Protein AF-A0AB33CUL5-F1 (afdb_monomer_lite)

pLDDT: mean 76.18, std 16.57, range [41.09, 94.81]

Structure (mmCIF, N/CA/C/O backbone):
data_AF-A0AB33CUL5-F1
#
_entry.id   AF-A0AB33CUL5-F1
#
loop_
_atom_site.group_PDB
_atom_site.id
_atom_site.type_symbol
_atom_site.label_atom_id
_atom_site.label_alt_id
_atom_site.label_comp_id
_atom_site.label_asym_id
_atom_site.label_entity_id
_atom_site.label_seq_id
_atom_site.pdbx_PDB_ins_code
_atom_site.Cartn_x
_atom_site.Cartn_y
_atom_site.Cartn_z
_atom_site.occupancy
_atom_site.B_iso_or_equiv
_atom_site.auth_seq_id
_atom_site.auth_comp_id
_atom_site.auth_asym_id
_atom_site.auth_atom_id
_atom_site.pdbx_PDB_model_num
ATOM 1 N N . MET A 1 1 ? -12.198 3.016 -1.868 1.00 72.50 1 MET A N 1
ATOM 2 C CA . MET A 1 1 ? -11.161 2.314 -1.079 1.00 72.50 1 MET A CA 1
ATOM 3 C C . MET A 1 1 ? -10.834 3.145 0.161 1.00 72.50 1 MET A C 1
ATOM 5 O O . MET A 1 1 ? -10.659 4.347 0.011 1.00 72.50 1 MET A O 1
ATOM 9 N N . LEU A 1 2 ? -10.770 2.543 1.357 1.00 78.44 2 LEU A N 1
ATOM 10 C CA . LEU A 1 2 ? -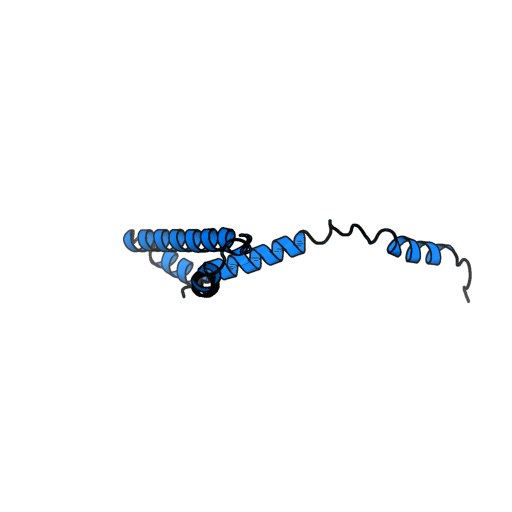10.598 3.282 2.622 1.00 78.44 2 LEU A CA 1
ATOM 11 C C . LEU A 1 2 ? -9.272 4.061 2.673 1.00 78.44 2 LEU A C 1
ATOM 13 O O . LEU A 1 2 ? -8.193 3.522 2.400 1.00 78.44 2 LEU A O 1
ATOM 17 N N . THR A 1 3 ? -9.340 5.322 3.065 1.00 82.25 3 THR A N 1
ATOM 18 C CA . THR A 1 3 ? -8.202 6.214 3.294 1.00 82.25 3 THR A CA 1
ATOM 19 C C . THR A 1 3 ? -7.532 5.940 4.645 1.00 82.25 3 THR A C 1
ATOM 21 O O . THR A 1 3 ? -8.070 5.254 5.514 1.00 82.25 3 THR A O 1
ATOM 24 N N . TYR A 1 4 ? -6.334 6.496 4.851 1.00 80.81 4 TYR A N 1
ATOM 25 C CA . TYR A 1 4 ? -5.639 6.411 6.143 1.00 80.81 4 TYR A CA 1
ATOM 26 C C . TYR A 1 4 ? -6.441 7.055 7.287 1.00 80.81 4 TYR A C 1
ATOM 28 O O . TYR A 1 4 ? -6.467 6.528 8.397 1.00 80.81 4 TYR A O 1
ATOM 36 N N . ARG A 1 5 ? -7.123 8.177 7.013 1.00 84.25 5 ARG A N 1
ATOM 37 C CA . ARG A 1 5 ? -7.931 8.890 8.014 1.00 84.25 5 ARG A CA 1
ATOM 38 C C . ARG A 1 5 ? -9.118 8.048 8.475 1.00 84.25 5 ARG A C 1
ATOM 40 O O . ARG A 1 5 ? -9.356 7.951 9.673 1.00 84.25 5 ARG A O 1
ATOM 47 N N . GLU A 1 6 ? -9.801 7.397 7.538 1.00 86.38 6 GLU A N 1
ATOM 48 C CA . GLU A 1 6 ? -10.932 6.514 7.842 1.00 86.38 6 GLU A CA 1
ATOM 49 C C . GLU A 1 6 ? -10.490 5.286 8.645 1.00 86.38 6 GLU A C 1
ATOM 51 O O . GLU A 1 6 ? -11.118 4.957 9.647 1.00 86.38 6 GLU A O 1
ATOM 56 N N . LEU A 1 7 ? -9.364 4.652 8.288 1.00 86.94 7 LEU A N 1
ATOM 57 C CA . LEU A 1 7 ? -8.825 3.529 9.068 1.00 86.94 7 LEU A CA 1
ATOM 58 C C . LEU A 1 7 ? -8.461 3.932 10.499 1.00 86.94 7 LEU A C 1
ATOM 60 O O . LEU A 1 7 ? -8.731 3.179 11.434 1.00 86.94 7 LEU A O 1
ATOM 64 N N . LYS A 1 8 ? -7.877 5.122 10.681 1.00 88.00 8 LYS A N 1
ATOM 65 C CA . LYS A 1 8 ? -7.546 5.645 12.010 1.00 88.00 8 LYS A CA 1
ATOM 66 C C . LYS A 1 8 ? -8.807 5.894 12.842 1.00 88.00 8 LYS A C 1
ATOM 68 O O . LYS A 1 8 ? -8.841 5.500 14.003 1.00 88.00 8 LYS A O 1
ATOM 73 N N . ALA A 1 9 ? -9.847 6.476 12.247 1.00 91.56 9 ALA A N 1
ATOM 74 C CA . ALA A 1 9 ? -11.123 6.691 12.926 1.00 91.56 9 ALA A CA 1
ATOM 75 C C . ALA A 1 9 ? -11.774 5.362 13.360 1.00 91.56 9 ALA A C 1
ATOM 77 O O . ALA A 1 9 ? -12.215 5.235 14.502 1.00 91.56 9 ALA A O 1
ATOM 78 N N . ILE A 1 10 ? -11.758 4.340 12.493 1.00 90.31 10 ILE A N 1
ATOM 79 C CA . ILE A 1 10 ? -12.259 2.993 12.822 1.00 90.31 10 ILE A CA 1
ATOM 80 C C . ILE A 1 10 ? -11.446 2.382 13.968 1.00 90.31 10 ILE A C 1
ATOM 82 O O . ILE A 1 10 ? -12.031 1.850 14.913 1.00 90.31 10 ILE A O 1
ATOM 86 N N . GLN A 1 11 ? -10.115 2.483 13.911 1.00 90.75 11 GLN A N 1
ATOM 87 C CA . GLN A 1 11 ? -9.228 1.995 14.965 1.00 90.75 11 GLN A CA 1
ATOM 88 C C . GLN A 1 11 ? -9.539 2.655 16.311 1.00 90.75 11 GLN A C 1
ATOM 90 O O . GLN A 1 11 ? -9.602 1.971 17.328 1.00 90.75 11 GLN A O 1
ATOM 95 N N . GLU A 1 12 ? -9.729 3.974 16.331 1.00 92.19 12 GLU A N 1
ATOM 96 C CA . GLU A 1 12 ? -10.006 4.741 17.548 1.00 92.19 12 GLU A CA 1
ATOM 97 C C . GLU A 1 12 ? -11.366 4.390 18.157 1.00 92.19 12 GLU A C 1
ATOM 99 O O . GLU A 1 12 ? -11.440 4.168 19.367 1.00 92.19 12 GLU A O 1
ATOM 104 N N . GLY A 1 13 ? -12.403 4.247 17.326 1.00 92.19 13 GLY A N 1
ATOM 105 C CA . GLY A 1 13 ? -13.742 3.849 17.769 1.00 92.19 13 GLY A CA 1
ATOM 106 C C . GLY A 1 13 ? -13.847 2.394 18.241 1.00 92.19 13 GLY A C 1
ATOM 107 O O . GLY A 1 13 ? -14.744 2.067 19.010 1.00 92.19 13 GLY A O 1
ATOM 108 N N . ASN A 1 14 ? -12.919 1.522 17.830 1.00 92.69 14 ASN A N 1
ATOM 109 C CA . ASN A 1 14 ? -12.993 0.076 18.072 1.00 92.69 14 ASN A CA 1
ATOM 110 C C . ASN A 1 14 ? -11.780 -0.489 18.825 1.00 92.69 14 ASN A C 1
ATOM 112 O O . ASN A 1 14 ? -11.540 -1.693 18.780 1.00 92.69 14 ASN A O 1
ATOM 116 N N . ARG A 1 15 ? -11.022 0.338 19.560 1.00 88.38 15 ARG A N 1
ATOM 117 C CA . ARG A 1 15 ? -9.778 -0.089 20.240 1.00 88.38 15 ARG A CA 1
ATOM 118 C C . ARG A 1 15 ? -9.923 -1.315 21.148 1.00 88.38 15 ARG A C 1
ATOM 120 O O . ARG A 1 15 ? -8.945 -2.023 21.354 1.00 88.38 15 ARG A O 1
ATOM 127 N N . ARG A 1 16 ? -11.109 -1.531 21.726 1.00 92.50 16 ARG A N 1
ATOM 128 C CA . ARG A 1 16 ? -11.406 -2.663 22.624 1.00 92.50 16 ARG A CA 1
ATOM 129 C C . ARG A 1 16 ? -12.006 -3.876 21.902 1.00 92.50 16 ARG A C 1
ATOM 131 O O . ARG A 1 16 ? -12.149 -4.922 22.520 1.00 92.50 16 ARG A O 1
ATOM 138 N N . ASN A 1 17 ? -12.362 -3.745 20.623 1.00 94.31 17 ASN A N 1
ATOM 139 C CA . ASN A 1 17 ? -12.899 -4.837 19.821 1.00 94.31 17 ASN A CA 1
ATOM 140 C C . ASN A 1 17 ? -11.748 -5.543 19.091 1.00 94.31 17 ASN A C 1
ATOM 142 O O . ASN A 1 17 ? -11.215 -5.044 18.096 1.00 94.31 17 ASN A O 1
ATOM 146 N N . GLN A 1 18 ? -11.355 -6.707 19.608 1.00 93.31 18 GLN A N 1
ATOM 147 C CA . GLN A 1 18 ? -10.202 -7.448 19.103 1.00 93.31 18 GLN A CA 1
ATOM 148 C C . GLN A 1 18 ? -10.381 -7.906 17.648 1.00 93.31 18 GLN A C 1
ATOM 150 O O . GLN A 1 18 ? -9.409 -7.890 16.893 1.00 93.31 18 GLN A O 1
ATOM 155 N N . ASP A 1 19 ? -11.601 -8.242 17.228 1.00 94.81 19 ASP A N 1
ATOM 156 C CA . ASP A 1 19 ? -11.883 -8.699 15.864 1.00 94.81 19 ASP A CA 1
ATOM 157 C C . ASP A 1 19 ? -11.680 -7.573 14.854 1.00 94.81 19 ASP A C 1
ATOM 159 O O . ASP A 1 19 ? -10.995 -7.747 13.843 1.00 94.81 19 ASP A O 1
ATOM 163 N N . VAL A 1 20 ? -12.177 -6.374 15.173 1.00 91.62 20 VAL A N 1
ATOM 164 C CA . VAL A 1 20 ? -11.944 -5.182 14.345 1.00 91.62 20 VAL A CA 1
ATOM 165 C C . VAL A 1 20 ? -10.452 -4.865 14.271 1.00 91.62 20 VAL A C 1
ATOM 167 O O . VAL A 1 20 ? -9.931 -4.580 13.192 1.00 91.62 20 VAL A O 1
ATOM 170 N N . MET A 1 21 ? -9.728 -4.970 15.387 1.00 93.69 21 MET A N 1
ATOM 171 C CA . MET A 1 21 ? -8.281 -4.748 15.397 1.00 93.69 21 MET A CA 1
ATOM 172 C C . MET A 1 21 ? -7.518 -5.795 14.572 1.00 93.69 21 MET A C 1
ATOM 174 O O . MET A 1 21 ? -6.554 -5.442 13.891 1.00 93.69 21 MET A O 1
ATOM 178 N N . ASN A 1 22 ? -7.944 -7.059 14.589 1.00 94.44 22 ASN A N 1
ATOM 179 C CA . ASN A 1 22 ? -7.360 -8.119 13.766 1.00 94.44 22 ASN A CA 1
ATOM 180 C C . ASN A 1 22 ? -7.608 -7.872 12.272 1.00 94.44 22 ASN A C 1
ATOM 182 O O . ASN A 1 22 ? -6.668 -7.947 11.480 1.00 94.44 22 ASN A O 1
ATOM 186 N N . LEU A 1 23 ? -8.827 -7.480 11.895 1.00 94.31 23 LEU A N 1
ATOM 187 C CA . LEU A 1 23 ? -9.149 -7.108 10.516 1.00 94.31 23 LEU A CA 1
ATOM 188 C C . LEU A 1 23 ? -8.323 -5.907 10.043 1.00 94.31 23 LEU A C 1
ATOM 190 O O . LEU A 1 23 ? -7.771 -5.933 8.945 1.00 94.31 23 LEU A O 1
ATOM 194 N N . LEU A 1 24 ? -8.166 -4.874 10.875 1.00 91.50 24 LEU A N 1
ATOM 195 C CA . LEU A 1 24 ? -7.334 -3.712 10.542 1.00 91.50 24 LEU A CA 1
ATOM 196 C C . LEU A 1 24 ? -5.858 -4.086 10.341 1.00 91.50 24 LEU A C 1
ATOM 198 O O . LEU A 1 24 ? -5.203 -3.533 9.453 1.00 91.50 24 LEU A O 1
ATOM 202 N N . ARG A 1 25 ? -5.329 -5.033 11.128 1.00 92.06 25 ARG A N 1
ATOM 203 C CA . ARG A 1 25 ? -3.971 -5.568 10.931 1.00 92.06 25 ARG A CA 1
ATOM 204 C C . ARG A 1 25 ? -3.849 -6.310 9.604 1.00 92.06 25 ARG A C 1
ATOM 206 O O . ARG A 1 25 ? -2.871 -6.082 8.897 1.00 92.06 25 ARG A O 1
ATOM 213 N N . GLU A 1 26 ? -4.833 -7.127 9.238 1.00 94.56 26 GLU A N 1
ATOM 214 C CA . GLU A 1 26 ? -4.793 -7.848 7.962 1.00 94.56 26 GLU A CA 1
ATOM 215 C C . GLU A 1 26 ? -4.911 -6.891 6.771 1.00 94.56 26 GLU A C 1
ATOM 217 O O . GLU A 1 26 ? -4.135 -6.984 5.822 1.00 94.56 26 GLU A O 1
ATOM 222 N N . VAL A 1 27 ? -5.782 -5.880 6.854 1.00 90.81 27 VAL A N 1
ATOM 223 C CA . VAL A 1 27 ? -5.862 -4.813 5.841 1.00 90.81 27 VAL A CA 1
ATOM 224 C C . VAL A 1 27 ? -4.521 -4.092 5.691 1.00 90.81 27 VAL A C 1
ATOM 226 O O . VAL A 1 27 ? -4.102 -3.795 4.570 1.00 90.81 27 VAL A O 1
ATOM 229 N N . LYS A 1 28 ? -3.820 -3.818 6.798 1.00 90.38 28 LYS A N 1
ATOM 230 C CA . LYS A 1 28 ? -2.472 -3.236 6.757 1.00 90.38 28 LYS A CA 1
ATOM 231 C C . LYS A 1 28 ? -1.481 -4.177 6.061 1.00 90.38 28 LYS A C 1
ATOM 233 O O . LYS A 1 28 ? -0.779 -3.729 5.156 1.00 90.38 28 LYS A O 1
ATOM 238 N N . ARG A 1 29 ? -1.471 -5.462 6.425 1.00 92.62 29 ARG A N 1
ATOM 239 C CA . ARG A 1 29 ? -0.593 -6.486 5.835 1.00 92.62 29 ARG A CA 1
ATOM 240 C C . ARG A 1 29 ? -0.794 -6.615 4.323 1.00 92.62 29 ARG A C 1
ATOM 242 O O . ARG A 1 29 ? 0.177 -6.620 3.571 1.00 92.62 29 ARG A O 1
ATOM 249 N N . LEU A 1 30 ? -2.045 -6.655 3.863 1.00 92.75 30 LEU A N 1
ATOM 250 C CA . LEU A 1 30 ? -2.379 -6.735 2.436 1.00 92.75 30 LEU A CA 1
ATOM 251 C C . LEU A 1 30 ? -1.917 -5.494 1.663 1.00 92.75 30 LEU A C 1
ATOM 253 O O . LEU A 1 30 ? -1.405 -5.610 0.551 1.00 92.75 30 LEU A O 1
ATOM 257 N N . ARG A 1 31 ? -2.035 -4.303 2.260 1.00 91.56 31 ARG A N 1
ATOM 258 C CA . ARG A 1 31 ? -1.534 -3.060 1.653 1.00 91.56 31 ARG A CA 1
ATOM 259 C C . ARG A 1 31 ? -0.016 -3.041 1.532 1.00 91.56 31 ARG A C 1
ATOM 261 O O . ARG A 1 31 ? 0.497 -2.597 0.509 1.00 91.56 31 ARG A O 1
ATOM 268 N N . GLU A 1 32 ? 0.696 -3.519 2.548 1.00 91.69 32 GLU A N 1
ATO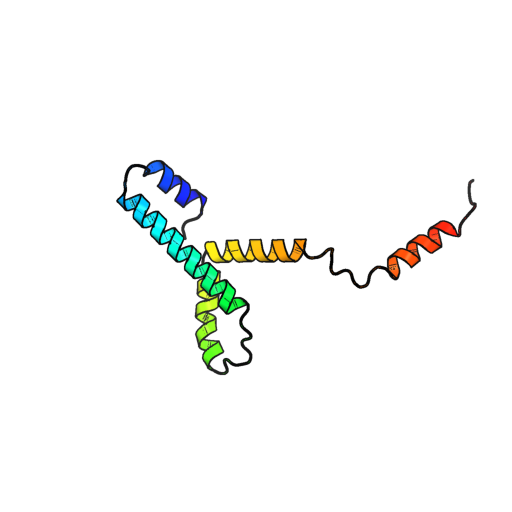M 269 C CA . GLU A 1 32 ? 2.156 -3.664 2.498 1.00 91.69 32 GLU A CA 1
ATOM 270 C C . GLU A 1 32 ? 2.570 -4.644 1.395 1.00 91.69 32 GLU A C 1
ATOM 272 O O . GLU A 1 32 ? 3.462 -4.334 0.606 1.00 91.69 32 GLU A O 1
ATOM 277 N N . LEU A 1 33 ? 1.867 -5.773 1.268 1.00 93.12 33 LEU A N 1
ATOM 278 C CA . LEU A 1 33 ? 2.098 -6.742 0.198 1.00 93.12 33 LEU A CA 1
ATOM 279 C C . LEU A 1 33 ? 1.864 -6.135 -1.196 1.00 93.12 33 LEU A C 1
ATOM 281 O O . LEU A 1 33 ? 2.680 -6.337 -2.096 1.00 93.12 33 LEU A O 1
ATOM 285 N N . ALA A 1 34 ? 0.788 -5.364 -1.380 1.00 91.19 34 ALA A N 1
ATOM 286 C CA . ALA A 1 34 ? 0.503 -4.680 -2.643 1.00 91.19 34 ALA A CA 1
ATOM 287 C C . ALA A 1 34 ? 1.616 -3.685 -3.017 1.00 91.19 34 ALA A C 1
ATOM 289 O O . ALA A 1 34 ? 2.072 -3.661 -4.162 1.00 91.19 34 ALA A O 1
ATOM 290 N N . VAL A 1 35 ? 2.110 -2.913 -2.042 1.00 91.19 35 VAL A N 1
ATOM 291 C CA . VAL A 1 35 ? 3.234 -1.982 -2.238 1.00 91.19 35 VAL A CA 1
ATOM 292 C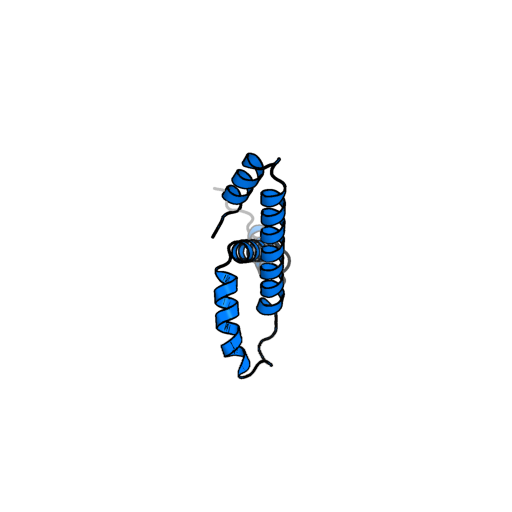 C . VAL A 1 35 ? 4.523 -2.724 -2.590 1.00 91.19 35 VAL A C 1
ATOM 294 O O . VAL A 1 35 ? 5.198 -2.333 -3.541 1.00 91.19 35 VAL A O 1
ATOM 297 N N . LEU A 1 36 ? 4.855 -3.806 -1.878 1.00 91.44 36 LEU A N 1
ATOM 298 C CA . LEU A 1 36 ? 6.033 -4.627 -2.180 1.00 91.44 36 LEU A CA 1
ATOM 299 C C . LEU A 1 36 ? 5.957 -5.198 -3.598 1.00 91.44 36 LEU A C 1
ATOM 301 O O . LEU A 1 36 ? 6.902 -5.051 -4.373 1.00 91.44 36 LEU A O 1
ATOM 305 N N . THR A 1 37 ? 4.805 -5.759 -3.963 1.00 89.62 37 THR A N 1
ATOM 306 C CA . THR A 1 37 ? 4.557 -6.306 -5.302 1.00 89.62 37 THR A CA 1
ATOM 307 C C . THR A 1 37 ? 4.760 -5.235 -6.370 1.00 89.62 37 THR A C 1
ATOM 309 O O . THR A 1 37 ? 5.495 -5.454 -7.332 1.00 89.62 37 THR A O 1
ATOM 312 N N . TYR A 1 38 ? 4.187 -4.044 -6.174 1.00 89.31 38 TYR A N 1
ATOM 313 C CA . TYR A 1 38 ? 4.371 -2.930 -7.099 1.00 89.31 38 TYR A CA 1
ATOM 314 C C . TYR A 1 38 ? 5.830 -2.459 -7.181 1.00 89.31 38 TYR A C 1
ATOM 316 O O . TYR A 1 38 ? 6.307 -2.180 -8.276 1.00 89.31 38 TYR A O 1
ATOM 324 N N . SER A 1 39 ? 6.562 -2.398 -6.065 1.00 85.94 39 SER A N 1
ATOM 325 C CA . SER A 1 39 ? 7.971 -1.969 -6.063 1.00 85.94 39 SER A CA 1
ATOM 326 C C . SER A 1 39 ? 8.888 -2.913 -6.847 1.00 85.94 39 SER A C 1
ATOM 328 O O . SER A 1 39 ? 9.795 -2.455 -7.542 1.00 85.94 39 SER A O 1
ATOM 330 N N . ILE A 1 40 ? 8.618 -4.221 -6.786 1.00 84.38 40 ILE A N 1
ATOM 331 C CA . ILE A 1 40 ? 9.374 -5.240 -7.521 1.00 84.38 40 ILE A CA 1
ATOM 332 C C . ILE A 1 40 ? 8.997 -5.186 -8.999 1.00 84.38 40 ILE A C 1
ATOM 334 O O . ILE A 1 40 ? 9.865 -5.060 -9.858 1.00 84.38 40 ILE A O 1
ATOM 338 N N . LEU A 1 41 ? 7.699 -5.234 -9.303 1.00 80.25 41 LEU A N 1
ATOM 339 C CA . LEU A 1 41 ? 7.225 -5.248 -10.683 1.00 80.25 41 LEU A CA 1
ATOM 340 C C . LEU A 1 41 ? 7.566 -3.937 -11.410 1.00 80.25 41 LEU A C 1
ATOM 342 O O . LEU A 1 41 ? 8.046 -3.971 -12.539 1.00 80.25 41 LEU A O 1
ATOM 346 N N . GLY A 1 42 ? 7.382 -2.785 -10.762 1.00 71.38 42 GLY A N 1
ATOM 347 C CA . GLY A 1 42 ? 7.605 -1.460 -11.350 1.00 71.38 42 GLY A CA 1
ATOM 348 C C . GLY A 1 42 ? 9.064 -1.150 -11.687 1.00 71.38 42 GLY A C 1
ATOM 349 O O . GLY A 1 42 ? 9.318 -0.248 -12.479 1.00 71.38 42 GLY A O 1
ATOM 350 N N . THR A 1 43 ? 10.013 -1.902 -11.122 1.00 72.62 43 THR A N 1
ATOM 351 C CA . THR A 1 43 ? 11.454 -1.764 -11.387 1.00 72.62 43 THR A CA 1
ATOM 352 C C . THR A 1 43 ? 12.030 -2.935 -12.186 1.00 72.62 43 THR A C 1
ATOM 354 O O . THR A 1 43 ? 13.193 -2.891 -12.590 1.00 72.62 43 THR A O 1
ATOM 357 N N . MET A 1 44 ? 11.231 -3.974 -12.457 1.00 72.44 44 MET A N 1
ATOM 358 C CA . MET A 1 44 ? 11.682 -5.153 -13.185 1.00 72.44 44 MET A CA 1
ATOM 359 C C . MET A 1 44 ? 11.909 -4.815 -14.668 1.00 72.44 44 MET A C 1
ATOM 361 O O . MET A 1 44 ? 11.001 -4.295 -15.324 1.00 72.44 44 MET A O 1
ATOM 365 N N . PRO A 1 45 ? 13.081 -5.134 -15.249 1.00 66.56 45 PRO A N 1
ATOM 366 C CA . PRO A 1 45 ? 13.302 -4.955 -16.676 1.00 66.56 45 PRO A CA 1
ATOM 367 C C . PRO A 1 45 ? 12.375 -5.896 -17.454 1.00 66.56 45 PRO A C 1
ATOM 369 O O . PRO A 1 45 ? 12.586 -7.106 -17.513 1.00 66.56 45 PRO A O 1
ATOM 372 N N . LEU A 1 46 ? 11.338 -5.331 -18.080 1.00 67.62 46 LEU A N 1
ATOM 373 C CA . LEU A 1 46 ? 10.312 -6.105 -18.792 1.00 67.62 46 LEU A CA 1
ATOM 374 C C . LEU A 1 46 ? 10.809 -6.709 -20.119 1.00 67.62 46 LEU A C 1
ATOM 376 O O . LEU A 1 46 ? 10.064 -7.405 -20.809 1.00 67.62 46 LEU A O 1
ATOM 380 N N . ASN A 1 47 ? 12.068 -6.450 -20.471 1.00 65.44 47 ASN A N 1
ATOM 381 C CA . ASN A 1 47 ? 12.687 -6.770 -21.755 1.00 65.44 47 ASN A CA 1
ATOM 382 C C . ASN A 1 47 ? 12.806 -8.288 -22.006 1.00 65.44 47 ASN A C 1
ATOM 384 O O . ASN A 1 47 ? 13.003 -8.692 -23.145 1.00 65.44 47 ASN A O 1
ATOM 388 N N . GLY A 1 48 ? 12.643 -9.124 -20.972 1.00 65.75 48 GLY A N 1
ATOM 389 C CA . GLY A 1 48 ? 12.641 -10.591 -21.072 1.00 65.75 48 GLY A CA 1
ATOM 390 C C . GLY A 1 48 ? 11.263 -11.255 -20.965 1.00 65.75 48 GLY A C 1
ATOM 391 O O . GLY A 1 48 ? 11.180 -12.478 -21.011 1.00 65.75 48 GLY A O 1
ATOM 392 N N . LEU A 1 49 ? 10.177 -10.490 -20.796 1.00 68.88 49 LEU A N 1
ATOM 393 C CA . LEU A 1 49 ? 8.849 -11.064 -20.525 1.00 68.88 49 LEU A CA 1
ATOM 394 C C . LEU A 1 49 ? 8.055 -11.433 -21.784 1.00 68.88 49 LEU A C 1
ATOM 396 O O . LEU A 1 49 ? 7.040 -12.113 -21.658 1.00 68.88 49 LEU A O 1
ATOM 400 N N . GLY A 1 50 ? 8.510 -11.020 -22.973 1.00 72.94 50 GLY A N 1
ATOM 401 C CA . GLY A 1 50 ? 7.901 -11.375 -24.259 1.00 72.94 50 GLY A CA 1
ATOM 402 C C . GLY A 1 50 ? 6.380 -11.193 -24.256 1.00 72.94 50 GLY A C 1
ATOM 403 O O . GLY A 1 50 ? 5.865 -10.127 -23.914 1.00 72.94 50 GLY A O 1
ATOM 404 N N . GLU A 1 51 ? 5.659 -12.265 -24.576 1.00 69.12 51 GLU A N 1
ATOM 405 C CA . GLU A 1 51 ? 4.197 -12.305 -24.545 1.00 69.12 51 GLU A CA 1
ATOM 406 C C . GLU A 1 51 ? 3.625 -12.113 -23.129 1.00 69.12 51 GLU A C 1
ATOM 408 O O . GLU A 1 51 ? 2.625 -11.437 -22.954 1.00 69.12 51 GLU A O 1
ATOM 413 N N . ASN A 1 52 ? 4.274 -12.551 -22.052 1.00 72.69 52 ASN A N 1
ATOM 414 C CA . ASN A 1 52 ? 3.700 -12.408 -20.704 1.00 72.69 52 ASN A CA 1
ATOM 415 C C . ASN A 1 52 ? 3.545 -10.948 -20.234 1.00 72.69 52 ASN A C 1
ATOM 417 O O . ASN A 1 52 ? 2.807 -10.681 -19.282 1.00 72.69 52 ASN A O 1
ATOM 421 N N . ARG A 1 53 ? 4.159 -9.977 -20.925 1.00 70.31 53 ARG A N 1
ATOM 422 C CA . ARG A 1 53 ? 4.007 -8.545 -20.629 1.00 70.31 53 ARG A CA 1
ATOM 423 C C . ARG A 1 53 ? 2.549 -8.076 -20.689 1.00 70.31 53 ARG A C 1
ATOM 425 O O . ARG A 1 53 ? 2.134 -7.294 -19.835 1.00 70.31 53 ARG A O 1
ATOM 432 N N . HIS A 1 54 ? 1.755 -8.569 -21.643 1.00 75.38 54 HIS A N 1
ATOM 433 C CA . HIS A 1 54 ? 0.346 -8.166 -21.756 1.00 75.38 54 HIS A CA 1
ATOM 434 C C . HIS A 1 54 ? -0.519 -8.721 -20.616 1.00 75.38 54 HIS A C 1
ATOM 436 O O . HIS A 1 54 ? -1.518 -8.105 -20.261 1.00 75.38 54 HIS A O 1
ATOM 442 N N . ARG A 1 55 ? -0.114 -9.836 -19.991 1.00 78.12 55 ARG A N 1
ATOM 443 C CA . ARG A 1 55 ? -0.797 -10.414 -18.818 1.00 78.12 55 ARG A CA 1
ATOM 444 C C . ARG A 1 55 ? -0.494 -9.655 -17.530 1.00 78.12 55 ARG A C 1
ATOM 446 O O . ARG A 1 55 ? -1.306 -9.653 -16.613 1.00 78.12 55 ARG A O 1
ATOM 453 N N . LEU A 1 56 ? 0.661 -8.997 -17.470 1.00 78.50 56 LEU A N 1
ATOM 454 C CA . LEU A 1 56 ? 1.074 -8.200 -16.317 1.00 78.50 56 LEU A CA 1
ATOM 455 C C . LEU A 1 56 ? 0.473 -6.794 -16.335 1.00 78.50 56 LEU A C 1
ATOM 457 O O . LEU A 1 56 ? 0.287 -6.204 -15.277 1.00 78.50 56 LEU A O 1
ATOM 461 N N . ASN A 1 57 ? 0.129 -6.263 -17.509 1.00 78.94 57 ASN A N 1
ATOM 462 C CA . ASN A 1 57 ? -0.398 -4.905 -17.630 1.00 78.94 57 ASN A CA 1
ATOM 463 C C . ASN A 1 57 ? -1.688 -4.670 -16.804 1.00 78.94 57 ASN A C 1
ATOM 465 O O . ASN A 1 57 ? -1.730 -3.701 -16.051 1.00 78.94 57 ASN A O 1
ATOM 469 N N . PRO A 1 58 ? -2.696 -5.569 -16.817 1.00 85.25 58 PRO A N 1
ATOM 470 C CA . PRO A 1 58 ? -3.871 -5.434 -15.953 1.00 85.25 58 PRO A CA 1
ATOM 471 C C . PRO A 1 58 ? -3.532 -5.474 -14.459 1.00 85.25 58 PRO A C 1
ATOM 473 O O . PRO A 1 58 ? -4.138 -4.752 -13.673 1.00 85.25 58 PRO A O 1
ATOM 476 N N . LEU A 1 59 ? -2.543 -6.285 -14.067 1.00 83.31 59 LEU A N 1
ATOM 477 C CA . LEU A 1 59 ? -2.078 -6.366 -12.682 1.00 83.31 59 LEU A CA 1
ATOM 478 C C . LEU A 1 59 ? -1.420 -5.051 -12.242 1.00 83.31 59 LEU A C 1
ATOM 480 O O . LEU A 1 59 ? -1.675 -4.580 -11.137 1.00 83.31 59 LEU A O 1
ATOM 484 N N . PHE A 1 60 ? -0.618 -4.427 -13.108 1.00 84.31 60 PHE A N 1
ATOM 485 C CA . PHE A 1 60 ? -0.042 -3.109 -12.843 1.00 84.31 60 PHE A CA 1
ATOM 486 C C . PHE A 1 60 ? -1.106 -2.035 -12.664 1.00 84.31 60 PHE A C 1
ATOM 488 O O . PHE A 1 60 ? -1.038 -1.270 -11.704 1.00 84.31 60 PHE A O 1
ATOM 495 N N . GLU A 1 61 ? -2.076 -1.976 -13.572 1.00 86.25 61 GLU A N 1
ATOM 496 C CA . GLU A 1 61 ? -3.142 -0.980 -13.494 1.00 86.25 61 GLU A CA 1
ATOM 497 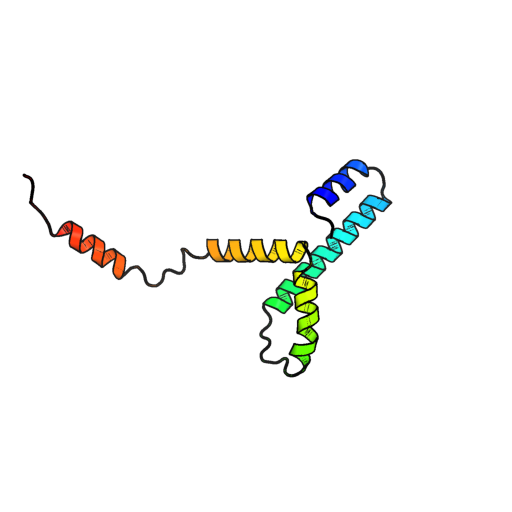C C . GLU A 1 61 ? -4.009 -1.194 -12.248 1.00 86.25 61 GLU A C 1
ATOM 499 O O . GLU A 1 61 ? -4.285 -0.235 -11.530 1.00 86.25 61 GLU A O 1
ATOM 504 N N . ALA A 1 62 ? -4.329 -2.444 -11.898 1.00 88.06 62 ALA A N 1
ATOM 505 C CA . ALA A 1 62 ? -5.023 -2.760 -10.651 1.00 88.06 62 ALA A CA 1
ATOM 506 C C . ALA A 1 62 ? -4.228 -2.307 -9.412 1.00 88.06 62 ALA A C 1
ATOM 508 O O . ALA A 1 62 ? -4.782 -1.654 -8.529 1.00 88.06 62 ALA A O 1
ATOM 509 N N . LEU A 1 63 ? -2.919 -2.579 -9.362 1.00 88.62 63 LEU A N 1
ATOM 510 C CA . LEU A 1 63 ? -2.065 -2.150 -8.251 1.00 88.62 63 LEU A CA 1
ATOM 511 C C . LEU A 1 63 ? -1.971 -0.621 -8.147 1.00 88.62 63 LEU A C 1
ATOM 513 O O . LEU A 1 63 ? -1.994 -0.094 -7.041 1.00 88.62 63 LEU A O 1
ATOM 517 N N . LYS A 1 64 ? -1.917 0.119 -9.261 1.00 88.56 64 LYS A N 1
ATOM 518 C CA . LYS A 1 64 ? -1.888 1.598 -9.246 1.00 88.56 64 LYS A CA 1
ATOM 519 C C . LYS A 1 64 ? -3.175 2.228 -8.704 1.00 88.56 64 LYS A C 1
ATOM 521 O O . LYS A 1 64 ? -3.145 3.364 -8.222 1.00 88.56 64 LYS A O 1
ATOM 526 N N . MET A 1 65 ? -4.300 1.517 -8.765 1.00 89.50 65 MET A N 1
ATOM 527 C CA . MET A 1 65 ? -5.567 1.981 -8.190 1.00 89.50 65 MET A CA 1
ATOM 528 C C . MET A 1 65 ? -5.595 1.866 -6.659 1.00 89.50 65 MET A C 1
ATOM 530 O O . MET A 1 65 ? -6.398 2.536 -6.009 1.00 89.50 65 MET A O 1
ATOM 534 N N . GLU A 1 66 ? -4.699 1.076 -6.061 1.00 89.12 66 GLU A N 1
ATOM 535 C CA . GLU A 1 66 ? -4.607 0.924 -4.611 1.00 89.12 66 GLU A CA 1
ATOM 536 C C . GLU A 1 66 ? -4.003 2.176 -3.945 1.00 89.12 66 GLU A C 1
ATOM 538 O O . GLU A 1 66 ? -2.866 2.574 -4.208 1.00 89.12 66 GLU A O 1
ATOM 543 N N . ASN A 1 67 ? -4.721 2.766 -2.982 1.00 88.00 67 ASN A N 1
ATOM 544 C CA . ASN A 1 67 ? -4.300 3.963 -2.237 1.00 88.00 67 ASN A CA 1
ATOM 545 C C . ASN A 1 67 ? -2.897 3.829 -1.613 1.00 88.00 67 ASN A C 1
ATOM 547 O O . ASN A 1 67 ? -2.164 4.813 -1.511 1.00 88.00 67 ASN A O 1
ATOM 551 N N . ALA A 1 68 ? -2.528 2.626 -1.158 1.00 88.44 68 ALA A N 1
ATOM 552 C CA . ALA A 1 68 ? -1.216 2.368 -0.566 1.00 88.44 68 ALA A CA 1
ATOM 553 C C . ALA A 1 68 ? -0.091 2.481 -1.608 1.00 88.44 68 ALA A C 1
ATOM 555 O O . ALA A 1 68 ? 0.943 3.093 -1.335 1.00 88.44 68 ALA A O 1
ATOM 556 N N . VAL A 1 69 ? -0.325 1.964 -2.817 1.00 90.31 69 VAL A N 1
ATOM 557 C CA . VAL A 1 69 ? 0.608 2.047 -3.946 1.00 90.31 69 VAL A CA 1
ATOM 558 C C . VAL A 1 69 ? 0.723 3.486 -4.439 1.00 90.31 69 VAL A C 1
ATOM 560 O O . VAL A 1 69 ? 1.833 3.973 -4.628 1.00 90.31 69 VAL A O 1
ATOM 563 N N . GLN A 1 70 ? -0.386 4.222 -4.538 1.00 90.19 70 GLN A N 1
ATOM 564 C CA . GLN A 1 70 ? -0.345 5.651 -4.876 1.00 90.19 70 GLN A CA 1
ATOM 565 C C . GLN A 1 70 ? 0.460 6.470 -3.858 1.00 90.19 70 GLN A C 1
ATOM 567 O O . GLN A 1 70 ? 1.234 7.353 -4.231 1.00 90.19 70 GLN A O 1
ATOM 572 N N . GLY A 1 71 ? 0.302 6.173 -2.562 1.00 87.94 71 GLY A N 1
ATOM 573 C CA . GLY A 1 71 ? 1.108 6.779 -1.502 1.00 87.94 71 GLY A CA 1
ATOM 574 C C . GLY A 1 71 ? 2.598 6.469 -1.663 1.00 87.94 71 GLY A C 1
ATOM 575 O O . GLY A 1 71 ? 3.429 7.373 -1.568 1.00 87.94 71 GLY A O 1
ATOM 576 N N . TYR A 1 72 ? 2.927 5.214 -1.977 1.00 88.62 72 TYR A N 1
ATOM 577 C CA . TYR A 1 72 ? 4.293 4.796 -2.283 1.00 88.62 72 TYR A CA 1
ATOM 578 C C . TYR A 1 72 ? 4.870 5.521 -3.509 1.00 88.62 72 TYR A C 1
ATOM 580 O O . TYR A 1 72 ? 5.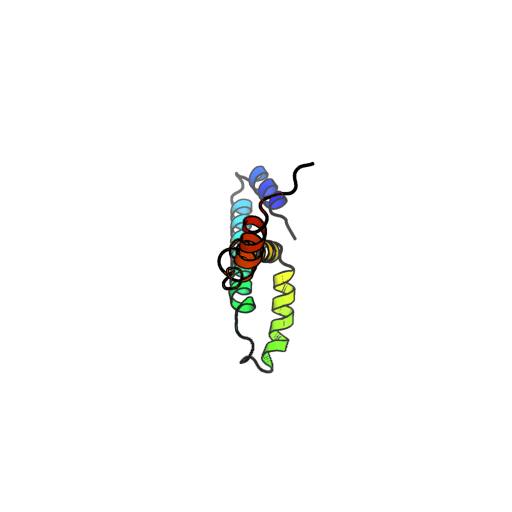981 6.038 -3.420 1.00 88.62 72 TYR A O 1
ATOM 588 N N . MET A 1 73 ? 4.121 5.628 -4.613 1.00 89.00 73 MET A N 1
ATOM 589 C CA . MET A 1 73 ? 4.553 6.327 -5.832 1.00 89.00 73 MET A CA 1
ATOM 590 C C . MET A 1 73 ? 4.906 7.788 -5.545 1.00 89.00 73 MET A C 1
ATOM 592 O O . MET A 1 73 ? 6.009 8.223 -5.863 1.00 89.00 73 MET A O 1
ATOM 596 N N . ARG A 1 74 ? 4.030 8.518 -4.838 1.00 88.81 74 ARG A N 1
ATOM 597 C CA . ARG A 1 74 ? 4.293 9.913 -4.433 1.00 88.81 74 ARG A CA 1
ATOM 598 C C . ARG A 1 74 ? 5.544 10.031 -3.559 1.00 88.81 74 ARG A C 1
ATOM 600 O O . ARG A 1 74 ? 6.336 10.952 -3.736 1.00 88.81 74 ARG A O 1
ATOM 607 N N . ALA A 1 75 ? 5.736 9.101 -2.621 1.00 86.00 75 ALA A N 1
ATOM 608 C CA . ALA A 1 75 ? 6.917 9.074 -1.758 1.00 86.00 75 ALA A CA 1
ATOM 609 C C . ALA A 1 75 ? 8.202 8.695 -2.517 1.00 86.00 75 ALA A C 1
ATOM 611 O O . ALA A 1 75 ? 9.287 9.141 -2.144 1.00 86.00 75 ALA A O 1
ATOM 612 N N . SER A 1 76 ? 8.103 7.863 -3.555 1.00 85.94 76 SER A N 1
ATOM 613 C CA . SER A 1 76 ? 9.220 7.538 -4.446 1.00 85.94 76 SER A CA 1
ATOM 614 C C . SER A 1 76 ? 9.606 8.750 -5.285 1.00 85.94 76 SER A C 1
ATOM 616 O O . SER A 1 76 ? 10.746 9.186 -5.208 1.00 85.94 76 SER A O 1
ATOM 618 N N . GLU A 1 77 ? 8.643 9.378 -5.966 1.00 85.31 77 GLU A N 1
ATOM 619 C CA . GLU A 1 77 ? 8.875 10.598 -6.749 1.00 85.31 77 GLU A CA 1
ATOM 620 C C . GLU A 1 77 ? 9.481 11.717 -5.900 1.00 85.31 77 GLU A C 1
ATOM 622 O O . GLU A 1 77 ? 10.372 12.438 -6.345 1.00 85.31 77 GLU A O 1
ATOM 627 N N . HIS A 1 78 ? 9.008 11.875 -4.661 1.00 84.19 78 HIS A N 1
ATOM 628 C CA . HIS A 1 78 ? 9.561 12.861 -3.742 1.00 84.19 78 HIS A CA 1
ATOM 629 C C . HIS A 1 78 ? 11.016 12.547 -3.368 1.00 84.19 78 HIS A C 1
ATOM 631 O O . HIS A 1 78 ? 11.847 13.452 -3.377 1.00 84.19 78 HIS A O 1
ATOM 637 N N . ARG A 1 79 ? 11.347 11.276 -3.097 1.00 80.50 79 ARG A N 1
ATOM 638 C CA . ARG A 1 79 ? 12.732 10.836 -2.852 1.00 80.50 79 ARG A CA 1
ATOM 639 C C . ARG A 1 79 ? 13.622 11.059 -4.069 1.00 80.50 79 ARG A C 1
ATOM 641 O O . ARG A 1 79 ? 14.726 11.569 -3.912 1.00 80.50 79 ARG A O 1
ATOM 648 N N . ASP A 1 80 ? 13.130 10.750 -5.262 1.00 77.19 80 ASP A N 1
ATOM 649 C CA . ASP A 1 80 ? 13.867 10.984 -6.501 1.00 77.19 80 ASP A CA 1
ATOM 650 C C . ASP A 1 80 ? 14.160 12.477 -6.669 1.00 77.19 80 ASP A C 1
ATOM 652 O O . ASP A 1 80 ? 15.316 12.854 -6.843 1.00 77.19 80 ASP A O 1
ATOM 656 N N . ARG A 1 81 ? 13.156 13.348 -6.486 1.00 75.06 81 ARG A N 1
ATOM 657 C CA . ARG A 1 81 ? 13.325 14.815 -6.524 1.00 75.06 81 ARG A CA 1
ATOM 658 C C . ARG A 1 81 ? 14.316 15.337 -5.480 1.00 75.06 81 ARG A C 1
ATOM 660 O O . ARG A 1 81 ? 15.084 16.244 -5.783 1.00 75.06 81 ARG A O 1
ATOM 667 N N . LEU A 1 82 ? 14.320 14.780 -4.271 1.00 72.44 82 LEU A N 1
ATOM 668 C CA . LEU A 1 82 ? 15.279 15.155 -3.225 1.00 72.44 82 LEU A CA 1
ATOM 669 C C . LEU A 1 82 ? 16.711 14.702 -3.545 1.00 72.44 82 LEU A C 1
ATOM 671 O O . LEU A 1 82 ? 17.657 15.374 -3.148 1.00 72.44 82 LEU A O 1
ATOM 675 N N . ASN A 1 83 ? 16.880 13.620 -4.307 1.00 62.25 83 ASN A N 1
ATOM 676 C CA . ASN A 1 83 ? 18.183 13.166 -4.800 1.00 62.25 83 ASN A CA 1
ATOM 677 C C . ASN A 1 83 ? 18.684 13.972 -6.025 1.00 62.25 83 ASN A C 1
ATOM 679 O O . ASN A 1 83 ? 19.821 13.787 -6.469 1.00 62.25 83 ASN A O 1
ATOM 683 N N . PHE A 1 84 ? 17.871 14.893 -6.560 1.00 54.19 84 PHE A N 1
ATOM 684 C CA . PHE A 1 84 ? 18.175 15.723 -7.733 1.00 54.19 84 PHE A CA 1
ATOM 685 C C . PHE A 1 84 ? 18.960 17.046 -7.492 1.00 54.19 84 PHE A C 1
ATOM 687 O O . PHE A 1 84 ? 18.968 17.877 -8.400 1.00 54.19 84 PHE A O 1
ATOM 694 N N . PRO A 1 85 ? 19.717 17.251 -6.385 1.00 52.38 85 PRO A N 1
ATOM 695 C CA . PRO A 1 85 ? 20.805 18.240 -6.368 1.00 52.38 85 PRO A CA 1
ATOM 696 C C . PRO A 1 85 ? 22.209 17.661 -6.081 1.00 52.38 85 PRO A C 1
ATOM 698 O O . PRO A 1 85 ? 23.117 18.412 -5.732 1.00 52.38 85 PRO A O 1
ATOM 701 N N . HIS A 1 86 ? 22.441 16.354 -6.267 1.00 48.78 86 HIS A N 1
ATOM 702 C CA . HIS A 1 86 ? 23.801 15.766 -6.229 1.00 48.78 86 HIS A CA 1
ATOM 703 C C . HIS A 1 86 ? 24.244 15.089 -7.536 1.00 48.78 86 HIS A C 1
ATOM 705 O O . HIS A 1 86 ? 25.355 14.577 -7.629 1.00 48.78 86 HIS A O 1
ATOM 711 N N . ARG A 1 87 ? 23.410 15.145 -8.582 1.00 47.38 87 ARG A N 1
ATOM 712 C CA . ARG A 1 87 ? 23.760 14.730 -9.953 1.00 47.38 87 ARG A CA 1
ATOM 713 C C . ARG A 1 87 ? 23.807 15.895 -10.945 1.00 47.38 87 ARG A C 1
ATOM 715 O O . ARG A 1 87 ? 23.647 15.692 -12.139 1.00 47.38 87 ARG A O 1
ATOM 722 N N . THR A 1 88 ? 24.090 17.115 -10.493 1.00 46.50 88 THR A N 1
ATOM 723 C CA . THR A 1 88 ? 24.631 18.171 -11.367 1.00 46.50 88 THR A CA 1
ATOM 724 C C . THR A 1 88 ? 26.129 17.946 -11.601 1.00 46.50 88 THR A C 1
ATOM 726 O O . THR A 1 88 ? 26.947 18.827 -11.373 1.00 46.50 88 THR A O 1
ATOM 729 N N . GLN A 1 89 ? 26.495 16.760 -12.097 1.00 48.03 89 GLN A N 1
ATOM 730 C CA . GLN A 1 89 ? 27.682 16.628 -12.940 1.00 48.03 89 GLN A CA 1
ATOM 731 C C . GLN A 1 89 ? 27.322 17.299 -14.269 1.00 48.03 89 GLN A C 1
ATOM 733 O O . GLN A 1 89 ? 26.639 16.711 -15.101 1.00 48.03 89 GLN A O 1
ATOM 738 N N . GLY A 1 90 ? 27.683 18.575 -14.408 1.00 50.44 90 GLY A N 1
ATOM 739 C CA . GLY A 1 90 ? 27.431 19.350 -15.627 1.00 50.44 90 GLY A CA 1
ATOM 740 C C . GLY A 1 90 ? 27.144 20.842 -15.445 1.00 50.44 90 GLY A C 1
ATOM 741 O O . GLY A 1 90 ? 26.841 21.497 -16.432 1.00 50.44 90 GLY A O 1
ATOM 742 N N . ARG A 1 91 ? 27.221 21.410 -14.230 1.00 46.47 91 ARG A N 1
ATOM 743 C CA . ARG A 1 91 ? 26.987 22.856 -14.003 1.00 46.47 91 ARG A CA 1
ATOM 744 C C . ARG A 1 91 ? 28.176 23.646 -13.451 1.00 46.47 91 ARG A C 1
ATOM 746 O O . ARG A 1 91 ? 28.022 24.828 -13.161 1.00 46.47 91 ARG A O 1
ATOM 753 N N . ASP A 1 92 ? 29.362 23.046 -13.405 1.00 48.59 92 ASP A N 1
ATOM 754 C CA . ASP A 1 92 ? 30.590 23.774 -13.051 1.00 48.59 92 ASP A CA 1
ATOM 755 C C . ASP A 1 92 ? 31.180 24.556 -14.241 1.00 48.59 92 ASP A C 1
ATOM 757 O O . ASP A 1 92 ? 31.981 25.466 -14.047 1.00 48.59 92 ASP A O 1
ATOM 761 N N . GLY A 1 93 ? 30.738 24.270 -15.474 1.00 47.84 93 GLY A N 1
ATOM 762 C CA . GLY A 1 93 ? 31.123 25.035 -16.669 1.00 47.84 93 GLY A CA 1
ATOM 763 C C . GLY A 1 93 ? 30.380 26.368 -16.811 1.00 47.84 93 GLY A C 1
ATOM 764 O O . GLY A 1 93 ? 30.992 27.390 -17.117 1.00 47.84 93 GLY A O 1
ATOM 765 N N . ASP A 1 94 ? 29.077 26.387 -16.513 1.00 52.69 94 ASP A N 1
ATOM 766 C CA . ASP A 1 94 ? 28.234 27.567 -16.749 1.00 52.69 94 ASP A CA 1
ATOM 767 C C . ASP A 1 94 ? 28.224 28.550 -15.574 1.00 52.69 94 ASP A C 1
ATOM 769 O O . ASP A 1 94 ? 28.140 29.759 -15.786 1.00 52.69 94 ASP A O 1
ATOM 773 N N . MET A 1 95 ? 28.381 28.093 -14.326 1.00 50.72 95 MET A N 1
ATOM 774 C CA . MET A 1 95 ? 28.446 29.024 -13.189 1.00 50.72 95 MET A CA 1
ATOM 775 C C . MET A 1 95 ? 29.772 29.810 -13.161 1.00 50.72 95 MET A C 1
ATOM 777 O O . MET A 1 95 ? 29.809 30.969 -12.738 1.00 50.72 95 MET A O 1
ATOM 781 N N . ALA A 1 96 ? 30.853 29.226 -13.693 1.00 53.84 96 ALA A N 1
ATOM 782 C CA . ALA A 1 96 ? 32.120 29.922 -13.908 1.00 53.84 96 ALA A CA 1
ATOM 783 C C . ALA A 1 96 ? 32.004 31.032 -14.971 1.00 53.84 96 ALA A C 1
ATOM 785 O O . ALA A 1 96 ? 32.633 32.084 -14.825 1.00 53.84 96 ALA A O 1
ATOM 786 N N . TYR A 1 97 ? 31.166 30.844 -16.000 1.00 50.97 97 TYR A N 1
ATOM 787 C CA . TYR A 1 97 ? 30.905 31.857 -17.029 1.00 50.97 97 TYR A CA 1
ATOM 788 C C . TYR A 1 97 ? 30.257 33.120 -16.437 1.00 50.97 97 TYR A C 1
ATOM 790 O O . TYR A 1 97 ? 30.710 34.236 -16.707 1.00 50.97 97 TYR A O 1
ATOM 798 N N . TYR A 1 98 ? 29.270 32.964 -15.550 1.00 52.22 98 TYR A N 1
ATOM 799 C CA . TYR A 1 98 ? 28.620 34.106 -14.893 1.00 52.22 98 TYR A CA 1
ATOM 800 C C . TYR A 1 98 ? 29.527 34.814 -13.872 1.00 52.22 98 TYR A C 1
ATOM 802 O O . TYR A 1 98 ? 29.515 36.044 -13.785 1.00 52.22 98 TYR A O 1
ATOM 810 N N . LEU A 1 99 ? 30.371 34.074 -13.144 1.00 54.28 99 LEU A N 1
ATOM 811 C CA . LEU A 1 99 ? 31.275 34.649 -12.137 1.00 54.28 99 LEU A CA 1
ATOM 812 C C . LEU A 1 99 ? 32.488 35.378 -12.740 1.00 54.28 99 LEU A C 1
ATOM 814 O O . LEU A 1 99 ? 32.996 36.321 -12.129 1.00 54.28 99 LEU A O 1
ATOM 818 N N . LYS A 1 100 ? 32.948 34.990 -13.938 1.00 53.44 100 LYS A N 1
ATOM 819 C CA . LYS A 1 100 ? 34.070 35.660 -14.621 1.00 53.44 100 LYS A CA 1
ATOM 820 C C . LYS A 1 100 ? 33.665 37.014 -15.213 1.00 53.44 100 LYS A C 1
ATOM 822 O O . LYS A 1 100 ? 34.472 37.940 -15.200 1.00 53.44 100 LYS A O 1
ATOM 827 N N . ARG A 1 101 ? 32.407 37.154 -15.651 1.00 51.00 101 ARG A N 1
ATOM 828 C CA . ARG A 1 101 ? 31.865 38.408 -16.203 1.00 51.00 101 ARG A CA 1
ATOM 829 C C . ARG A 1 101 ? 31.641 39.476 -15.127 1.00 51.00 101 ARG A C 1
ATOM 831 O O . ARG A 1 101 ? 31.891 40.645 -15.372 1.00 51.00 101 ARG A O 1
ATOM 838 N N . TYR A 1 102 ? 31.274 39.070 -13.911 1.00 51.97 102 TYR A N 1
ATOM 839 C CA . TYR A 1 102 ? 31.068 39.996 -12.787 1.00 51.97 102 TYR A CA 1
ATOM 840 C C . TYR A 1 102 ? 32.359 40.556 -12.172 1.00 51.97 102 TYR A C 1
ATOM 842 O O . TYR A 1 102 ? 32.313 41.554 -11.460 1.00 51.97 102 TYR A O 1
ATOM 850 N N . LYS A 1 103 ? 33.513 39.924 -12.421 1.00 50.81 103 LYS A N 1
ATOM 851 C CA . LYS A 1 103 ? 34.820 40.393 -11.926 1.00 50.81 103 LYS A CA 1
ATOM 852 C C . LYS A 1 103 ? 35.614 41.214 -12.949 1.00 50.81 103 LYS A C 1
ATOM 854 O O . LYS A 1 103 ? 36.719 41.637 -12.623 1.00 50.81 103 LYS A O 1
ATOM 859 N N . GLN A 1 104 ? 35.088 41.417 -14.160 1.00 52.28 104 GLN A N 1
ATOM 860 C CA . GLN A 1 104 ? 35.787 42.132 -15.236 1.00 52.28 104 GLN A CA 1
ATOM 861 C C . GLN A 1 104 ? 35.299 43.561 -15.497 1.00 52.28 104 GLN A C 1
ATOM 863 O O . GLN A 1 104 ? 35.979 44.261 -16.235 1.00 52.28 104 GLN A O 1
ATOM 868 N N . ASP A 1 105 ? 34.236 44.030 -14.837 1.00 49.91 105 ASP A N 1
ATOM 869 C CA . ASP A 1 105 ? 33.824 45.437 -14.914 1.00 49.91 105 ASP A CA 1
ATOM 870 C C . ASP A 1 105 ? 34.139 46.189 -13.609 1.00 49.91 105 ASP A C 1
ATOM 872 O O . ASP A 1 105 ? 33.308 46.242 -12.696 1.00 49.91 105 ASP A O 1
ATOM 876 N N . PRO A 1 106 ? 35.321 46.818 -13.480 1.00 51.47 106 PRO A N 1
ATOM 877 C CA . PRO A 1 106 ? 35.476 47.969 -12.619 1.00 51.47 106 PRO A CA 1
ATOM 878 C C . PRO A 1 106 ? 35.091 49.228 -13.413 1.00 51.47 106 PRO A C 1
ATOM 880 O O . PRO A 1 106 ? 35.680 49.524 -14.445 1.00 51.47 106 PRO A O 1
ATOM 883 N N . ALA A 1 107 ? 34.158 49.999 -12.855 1.00 55.06 107 ALA A N 1
ATOM 884 C CA . ALA A 1 107 ? 33.763 51.355 -13.252 1.00 55.06 107 ALA A CA 1
ATOM 885 C C . ALA A 1 107 ? 32.697 51.494 -14.354 1.00 55.06 107 ALA A C 1
ATOM 887 O O . ALA A 1 107 ? 32.980 51.577 -15.539 1.00 55.06 107 ALA A O 1
ATOM 888 N N . THR A 1 108 ? 31.465 51.737 -13.910 1.00 45.84 108 THR A N 1
ATOM 889 C CA . THR A 1 108 ? 30.745 52.977 -14.249 1.00 45.84 108 THR A CA 1
ATOM 890 C C . THR A 1 108 ? 29.825 53.327 -13.074 1.00 45.84 108 THR A C 1
ATOM 892 O O . THR A 1 108 ? 28.723 52.807 -12.928 1.00 45.84 108 THR A O 1
ATOM 895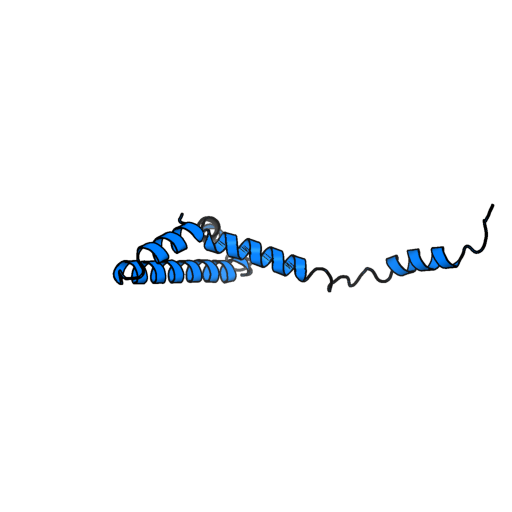 N N . LYS A 1 109 ? 30.334 54.170 -12.168 1.00 41.09 109 LYS A N 1
ATOM 896 C CA . LYS A 1 109 ? 29.490 55.022 -11.317 1.00 41.09 109 LYS A CA 1
ATOM 897 C C . LYS A 1 109 ? 29.026 56.216 -12.172 1.00 41.09 109 LYS A C 1
ATOM 899 O O . LYS A 1 109 ? 29.799 56.602 -13.053 1.00 41.09 109 LYS A O 1
ATOM 904 N N . PRO A 1 110 ? 27.834 56.790 -11.935 1.00 50.25 110 PRO A N 1
ATOM 905 C CA . PRO A 1 110 ? 27.572 58.167 -12.344 1.00 50.25 110 PRO A CA 1
ATOM 906 C C . PRO A 1 110 ? 28.502 59.144 -11.612 1.00 50.25 110 PRO A C 1
ATOM 908 O O . PRO A 1 110 ? 28.947 58.815 -10.483 1.00 50.25 110 PRO A O 1
#

Organism: Alcaligenes faecalis (NCBI:txid511)

Radius of gyration: 25.29 Å; chains: 1; bounding box: 50×71×47 Å

Secondary structure (DSSP, 8-state):
---HHHHHHHHHHTTT-HHHHHHHHHHHHHHHHHHHHHHHHHHS-GGG-TTHHHHHHHHHHHHHHSHHHHHHHHHHHHHHHHTTTS--TT-HHHHHHHHHHHTS------

Foldseek 3Di:
DDDPVRLVVQCVVCVVPVVSVVVSVVVVVVLVVLLVVQVCVVPDPCVPVVVCVVVCVVVNVVSCVDPSNVVVVVVVVVVVVVVPPPPPPDCVVPVVVVVVVVVPDDDDDD

Sequence (110 aa):
MLTYRELKAIQEGNRRNQDVMNLLREVKRLRELAVLTYSILGTMPLNGLGENRHRLNPLFEALKMENAVQGYMRASEHRDRLNFPHRTQGRDGDMAYYLKRYKQDPATKP